Protein AF-A0A2H6G384-F1 (afdb_monomer)

pLDDT: mean 84.12, std 6.52, range [57.28, 90.69]

Nearest PDB structures (foldseek):
  3crc-assembly1_B  TM=2.686E-01  e=6.842E+00  Escherichia coli K-12

Mean predicted aligned error: 6.2 Å

Structure (mmCIF, N/CA/C/O backbone):
data_AF-A0A2H6G384-F1
#
_entry.id   AF-A0A2H6G384-F1
#
loop_
_atom_site.group_PDB
_atom_site.id
_atom_site.type_symbol
_atom_site.label_atom_id
_atom_site.label_alt_id
_atom_site.label_comp_id
_atom_site.label_asym_id
_atom_site.label_entity_id
_atom_site.label_seq_id
_atom_site.pdbx_PDB_ins_code
_atom_site.Cartn_x
_atom_site.Cartn_y
_atom_site.Cartn_z
_atom_site.occupancy
_atom_site.B_iso_or_equiv
_atom_site.auth_seq_id
_atom_site.auth_comp_id
_atom_site.auth_asym_id
_atom_site.auth_atom_id
_atom_site.pdbx_PDB_model_num
ATOM 1 N N . MET A 1 1 ? 0.265 7.175 -8.396 1.00 63.94 1 MET A N 1
ATOM 2 C CA . MET A 1 1 ? 0.119 6.736 -6.987 1.00 63.94 1 MET A CA 1
ATOM 3 C C . MET A 1 1 ? -1.123 5.848 -6.900 1.00 63.94 1 MET A C 1
AT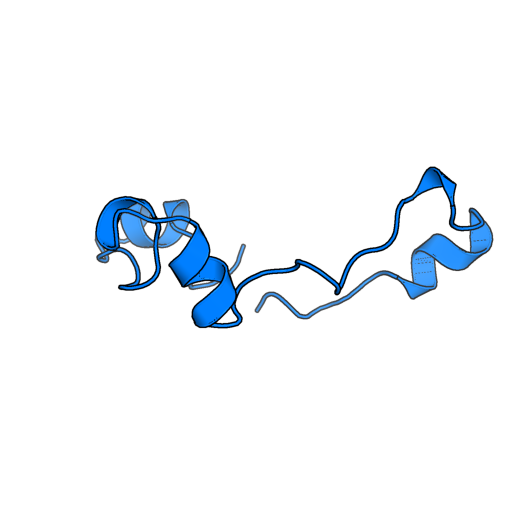OM 5 O O . MET A 1 1 ? -2.122 6.239 -7.496 1.00 63.94 1 MET A O 1
ATOM 9 N N . PRO A 1 2 ? -1.053 4.666 -6.266 1.00 74.56 2 PRO A N 1
ATOM 10 C CA . PRO A 1 2 ? -2.166 3.707 -6.172 1.00 74.56 2 PRO A CA 1
ATOM 11 C C . PRO A 1 2 ? -3.282 4.162 -5.239 1.00 74.56 2 PRO A C 1
ATOM 13 O O . PRO A 1 2 ? -3.022 4.904 -4.287 1.00 74.56 2 PRO A O 1
ATOM 16 N N . ALA A 1 3 ? -4.516 3.723 -5.510 1.00 76.19 3 ALA A N 1
ATOM 17 C CA . ALA A 1 3 ? -5.696 4.013 -4.682 1.00 76.19 3 ALA A CA 1
ATOM 18 C C . ALA A 1 3 ? -5.474 3.646 -3.205 1.00 76.19 3 ALA A C 1
ATOM 20 O O . ALA A 1 3 ? -5.823 4.415 -2.316 1.00 76.19 3 ALA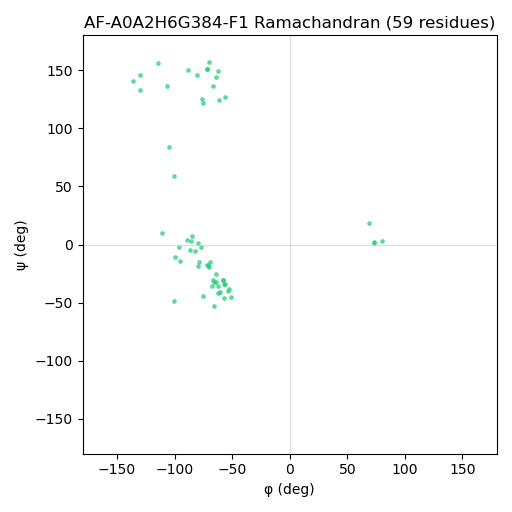 A O 1
ATOM 21 N N . ASP A 1 4 ? -4.777 2.538 -2.954 1.00 78.88 4 ASP A N 1
ATOM 22 C CA . ASP A 1 4 ? -4.471 2.049 -1.610 1.00 78.88 4 ASP A CA 1
ATOM 23 C C . ASP A 1 4 ? -3.220 2.657 -0.963 1.00 78.88 4 ASP A C 1
ATOM 25 O O . ASP A 1 4 ? -2.799 2.226 0.111 1.00 78.88 4 ASP A O 1
ATOM 29 N N . CYS A 1 5 ? -2.601 3.664 -1.587 1.00 82.31 5 CYS A N 1
ATOM 30 C CA . CYS A 1 5 ? -1.447 4.320 -0.987 1.00 82.31 5 CYS A CA 1
ATOM 31 C C . CYS A 1 5 ? -1.836 4.961 0.350 1.00 82.31 5 CYS A C 1
ATOM 33 O O . CYS A 1 5 ? -2.721 5.816 0.400 1.00 82.31 5 CYS A O 1
ATOM 35 N N . ALA A 1 6 ? -1.125 4.598 1.420 1.00 85.00 6 ALA A N 1
ATOM 36 C CA . ALA A 1 6 ? -1.371 5.106 2.766 1.00 85.00 6 ALA A CA 1
ATOM 37 C C . ALA A 1 6 ? -1.432 6.639 2.813 1.00 85.00 6 ALA A C 1
ATOM 39 O O . ALA A 1 6 ? -2.364 7.199 3.379 1.00 85.00 6 ALA A O 1
ATOM 40 N N . TYR A 1 7 ? -0.495 7.322 2.145 1.00 86.50 7 TYR A N 1
ATOM 41 C CA . TYR A 1 7 ? -0.478 8.786 2.078 1.00 86.50 7 TYR A CA 1
ATOM 42 C C . TYR A 1 7 ? -1.730 9.369 1.426 1.00 86.50 7 TYR A C 1
ATOM 44 O O . TYR A 1 7 ? -2.255 10.369 1.906 1.00 86.50 7 TYR A O 1
ATOM 52 N N . ARG A 1 8 ? -2.222 8.741 0.353 1.00 86.25 8 ARG A N 1
ATOM 53 C CA . ARG A 1 8 ? -3.456 9.161 -0.313 1.00 86.25 8 ARG A CA 1
ATOM 54 C C . ARG A 1 8 ? -4.661 8.965 0.599 1.00 86.25 8 ARG A C 1
ATOM 56 O O . ARG A 1 8 ? -5.393 9.918 0.823 1.00 86.25 8 ARG A O 1
ATOM 63 N N . AR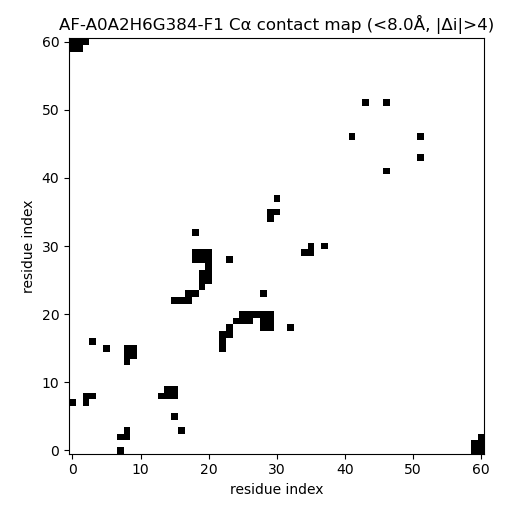G A 1 9 ? -4.833 7.756 1.142 1.00 88.62 9 ARG A N 1
ATOM 64 C CA . ARG A 1 9 ? -5.977 7.420 2.003 1.00 88.62 9 ARG A CA 1
ATOM 65 C C . ARG A 1 9 ? -6.046 8.365 3.201 1.00 88.62 9 ARG A C 1
ATOM 67 O O . ARG A 1 9 ? -7.089 8.959 3.445 1.00 88.62 9 ARG A O 1
ATOM 74 N N . LEU A 1 10 ? -4.908 8.607 3.856 1.00 88.56 10 LEU A N 1
ATOM 75 C CA . LEU A 1 10 ? -4.807 9.557 4.966 1.00 88.56 10 LEU A CA 1
ATOM 76 C C . LEU A 1 10 ? -5.133 10.998 4.542 1.00 88.56 10 LEU A C 1
ATOM 7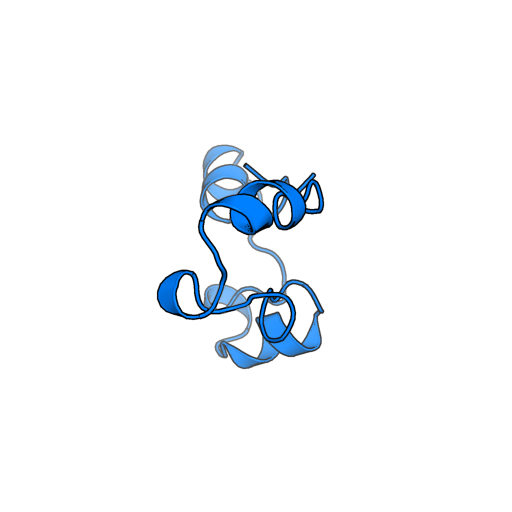8 O O . LEU A 1 10 ? -5.833 11.697 5.271 1.00 88.56 10 LEU A O 1
ATOM 82 N N . ALA A 1 11 ? -4.667 11.444 3.371 1.00 89.31 11 ALA A N 1
ATOM 83 C CA . ALA A 1 11 ? -4.986 12.773 2.847 1.00 89.31 11 ALA A CA 1
ATOM 84 C C . ALA A 1 11 ? -6.478 12.937 2.492 1.00 89.31 11 ALA A C 1
ATOM 86 O O . ALA A 1 11 ? -7.017 14.033 2.617 1.00 89.31 11 ALA A O 1
ATOM 87 N N . GLU A 1 12 ? -7.151 11.859 2.087 1.00 90.69 12 GLU A N 1
ATOM 88 C CA . GLU A 1 12 ? -8.590 11.824 1.790 1.00 90.69 12 GLU A CA 1
ATOM 89 C C . GLU A 1 12 ? -9.465 11.578 3.037 1.00 90.69 12 GLU A C 1
ATOM 91 O O . GLU A 1 12 ? -10.685 11.474 2.921 1.00 90.69 12 GLU A O 1
ATOM 96 N N . GLY A 1 13 ? -8.869 11.478 4.233 1.00 90.56 13 GLY A N 1
ATOM 97 C CA . GLY A 1 13 ? -9.589 11.172 5.476 1.00 90.56 13 GLY A CA 1
ATOM 98 C C . GLY A 1 13 ? -10.132 9.740 5.540 1.00 90.56 13 GLY A C 1
ATOM 99 O O . GLY A 1 13 ? -11.037 9.455 6.321 1.00 90.56 13 GLY A O 1
ATOM 100 N N . GLN A 1 14 ? -9.606 8.845 4.704 1.00 87.75 14 GLN A N 1
ATOM 101 C CA . GLN A 1 14 ? -9.940 7.428 4.689 1.00 87.75 14 GLN A CA 1
ATOM 102 C C . GLN A 1 14 ? -9.044 6.651 5.653 1.00 87.75 14 GLN A C 1
ATOM 104 O O . GLN A 1 14 ? -7.869 6.972 5.848 1.00 87.75 14 GLN A O 1
ATOM 109 N N . ASP A 1 15 ? -9.590 5.566 6.193 1.00 89.75 15 ASP A N 1
ATOM 110 C CA . ASP A 1 15 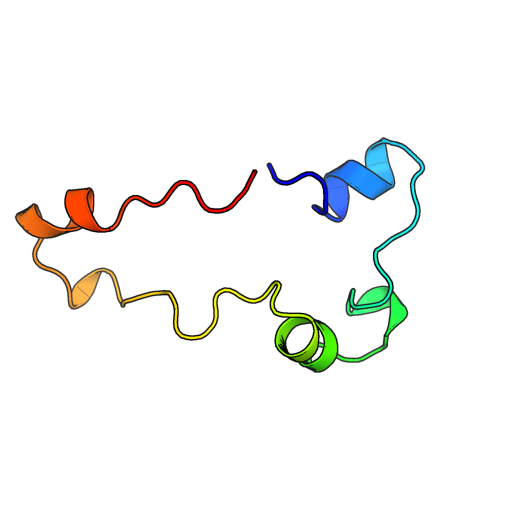? -8.831 4.636 7.019 1.00 89.75 15 ASP A CA 1
ATOM 111 C C . ASP A 1 15 ? -7.817 3.825 6.202 1.00 89.75 15 ASP A C 1
ATOM 113 O O . ASP A 1 15 ? -7.961 3.636 4.983 1.00 89.75 15 ASP A O 1
ATOM 117 N N . LEU A 1 16 ? -6.789 3.327 6.890 1.00 88.31 16 LEU A N 1
ATOM 118 C CA . LEU A 1 16 ? -5.781 2.451 6.299 1.00 88.31 16 LEU A CA 1
ATOM 119 C C . LEU A 1 16 ? -6.380 1.067 6.022 1.00 88.31 16 LEU A C 1
ATOM 121 O O . LEU A 1 16 ? -7.290 0.603 6.707 1.00 88.31 16 LEU A O 1
ATOM 125 N N . ALA A 1 17 ? -5.862 0.383 5.003 1.00 87.31 17 ALA A N 1
ATOM 126 C CA . ALA A 1 17 ? -6.287 -0.981 4.721 1.00 87.31 17 ALA A CA 1
ATOM 127 C C . ALA A 1 17 ? -5.947 -1.919 5.896 1.00 87.31 17 ALA A C 1
ATOM 129 O O . ALA A 1 17 ? -4.936 -1.736 6.572 1.00 87.31 17 ALA A O 1
ATOM 130 N N . TRP A 1 18 ? -6.758 -2.958 6.113 1.00 88.50 18 TRP A N 1
ATOM 131 C CA . TRP A 1 18 ? -6.594 -3.890 7.241 1.00 88.50 18 TRP A CA 1
ATOM 132 C C . TRP A 1 18 ? -5.222 -4.586 7.269 1.00 88.50 18 TRP A C 1
ATOM 134 O O . TRP A 1 18 ? -4.707 -4.906 8.335 1.00 88.50 18 TRP A O 1
ATOM 144 N N . TRP A 1 19 ? -4.626 -4.805 6.094 1.00 88.81 19 TRP A N 1
ATOM 145 C CA . TRP A 1 19 ? -3.316 -5.433 5.926 1.00 88.81 19 TRP A CA 1
ATOM 146 C C . TRP A 1 19 ? -2.150 -4.460 6.126 1.00 88.81 19 TRP A C 1
ATOM 148 O O . TRP A 1 19 ? -0.992 -4.877 6.063 1.00 88.81 19 TRP A O 1
ATOM 158 N N . HIS A 1 20 ? -2.423 -3.167 6.318 1.00 88.31 20 HIS A N 1
ATOM 159 C CA . HIS A 1 20 ? -1.391 -2.154 6.476 1.00 88.31 20 HIS A CA 1
ATOM 160 C C . HIS A 1 20 ? -0.625 -2.382 7.793 1.00 88.31 20 HIS A C 1
ATOM 162 O O . HIS A 1 20 ? -1.278 -2.562 8.819 1.00 88.31 20 HIS A O 1
ATOM 168 N N . PRO A 1 21 ? 0.722 -2.294 7.833 1.00 89.50 21 PRO A N 1
ATOM 169 C CA . PRO A 1 21 ? 1.506 -2.644 9.028 1.00 89.50 21 PRO A CA 1
ATOM 170 C C . PRO A 1 21 ? 1.136 -1.848 10.285 1.00 89.50 21 PRO A C 1
ATOM 172 O O . PRO A 1 21 ? 1.227 -2.351 11.399 1.00 89.50 21 PRO A O 1
ATOM 175 N N . LEU A 1 22 ? 0.693 -0.600 10.104 1.00 86.81 22 LEU A N 1
ATOM 176 C CA . LEU A 1 22 ? 0.213 0.256 11.197 1.00 86.81 22 LEU A CA 1
ATOM 177 C C . LEU A 1 22 ? -1.133 -0.199 11.792 1.00 86.81 22 LEU A C 1
ATOM 179 O O . LEU A 1 22 ? -1.464 0.211 12.898 1.00 86.81 22 LEU A O 1
ATOM 183 N N . VAL A 1 23 ? -1.900 -1.014 11.064 1.00 88.62 23 VAL A N 1
ATOM 184 C CA . VAL A 1 23 ? -3.199 -1.569 11.481 1.00 88.62 23 VAL A CA 1
ATOM 185 C C . VAL A 1 23 ? -3.033 -3.007 11.965 1.00 88.62 23 VAL A C 1
ATOM 187 O O . VAL A 1 23 ? -3.505 -3.356 13.042 1.00 88.62 23 VAL A O 1
ATOM 190 N N . SER A 1 24 ? -2.343 -3.842 11.187 1.00 88.44 24 SER A N 1
ATOM 191 C CA . SER A 1 24 ? -2.143 -5.263 11.484 1.00 88.44 24 SER A CA 1
ATOM 192 C C . SER A 1 24 ? -1.047 -5.538 12.517 1.00 88.44 24 SER A C 1
ATOM 194 O O . SER A 1 24 ? -0.983 -6.636 13.065 1.00 88.44 24 SER A O 1
ATOM 196 N N . GLY A 1 25 ? -0.149 -4.577 12.755 1.00 87.75 25 GLY A N 1
ATOM 197 C CA . GLY A 1 25 ? 1.017 -4.735 13.625 1.00 87.75 25 GLY A CA 1
ATOM 198 C C . GLY A 1 25 ? 2.135 -5.609 13.043 1.00 87.75 25 GLY A C 1
ATOM 199 O O . GLY A 1 25 ? 3.142 -5.816 13.716 1.00 87.75 25 GLY A O 1
ATOM 200 N N . SER A 1 26 ? 1.993 -6.109 11.810 1.00 89.38 26 SER A N 1
ATOM 201 C CA . SER A 1 26 ? 3.001 -6.933 11.136 1.00 89.38 26 SER A CA 1
ATOM 202 C C . SER A 1 26 ? 3.179 -6.509 9.681 1.00 89.38 26 SER A C 1
ATOM 204 O O . SER A 1 26 ? 2.217 -6.213 8.978 1.00 89.38 26 SER A O 1
ATOM 206 N N . SER A 1 27 ? 4.421 -6.500 9.199 1.00 86.94 27 SER A N 1
ATOM 207 C CA . SER A 1 27 ? 4.707 -6.327 7.771 1.00 86.94 27 SER A CA 1
ATOM 208 C C . SER A 1 27 ? 4.339 -7.564 6.948 1.00 86.94 27 SER A C 1
ATOM 210 O O . SER A 1 27 ? 4.179 -7.457 5.732 1.00 86.94 27 SER A O 1
ATOM 212 N N . GLU A 1 28 ? 4.160 -8.723 7.590 1.00 88.44 28 GLU A N 1
ATOM 213 C CA . GLU A 1 28 ? 3.804 -9.971 6.911 1.00 88.44 28 GLU A CA 1
ATOM 214 C C . GLU A 1 28 ? 2.426 -9.903 6.252 1.00 88.44 28 GLU A C 1
ATOM 216 O O . GLU A 1 28 ? 2.259 -10.402 5.139 1.00 88.44 28 GLU A O 1
ATOM 221 N N . THR A 1 29 ? 1.485 -9.152 6.828 1.00 87.31 29 THR A N 1
ATOM 222 C CA . THR A 1 29 ? 0.129 -9.012 6.277 1.00 87.31 29 THR A CA 1
ATOM 223 C C . THR A 1 29 ? 0.096 -8.334 4.906 1.00 87.31 29 THR A C 1
ATOM 225 O O . THR A 1 29 ? -0.808 -8.581 4.108 1.00 87.31 29 THR A O 1
ATOM 228 N N . VAL A 1 30 ? 1.101 -7.514 4.578 1.00 87.38 30 VAL A N 1
ATOM 229 C CA . VAL A 1 30 ? 1.280 -6.922 3.236 1.00 87.38 30 VAL A CA 1
ATOM 230 C C . VAL A 1 30 ? 1.617 -8.008 2.207 1.00 87.38 30 VAL A C 1
ATOM 232 O O . VAL A 1 30 ? 1.195 -7.946 1.053 1.00 87.38 30 VAL A O 1
ATOM 235 N N . HIS A 1 31 ? 2.380 -9.022 2.616 1.00 87.31 31 HIS A N 1
ATOM 236 C CA . HIS A 1 31 ? 2.705 -10.163 1.767 1.00 87.31 31 HIS A CA 1
ATOM 237 C C . HIS A 1 31 ? 1.510 -11.111 1.638 1.00 87.31 31 HIS A C 1
ATOM 239 O O . HIS A 1 31 ? 1.181 -11.511 0.523 1.00 87.31 31 HIS A O 1
ATOM 245 N N . GLU A 1 32 ? 0.823 -11.406 2.743 1.00 86.94 32 GLU A N 1
ATOM 246 C CA . GLU A 1 32 ? -0.357 -12.284 2.765 1.00 86.94 32 GLU A CA 1
ATOM 247 C C . GLU A 1 32 ? -1.523 -11.734 1.932 1.00 86.94 32 GLU A C 1
ATOM 249 O O . GLU A 1 32 ? -2.221 -12.489 1.261 1.00 86.94 32 GLU A O 1
ATOM 254 N N . SER A 1 33 ? -1.711 -10.411 1.917 1.00 84.62 33 SER A N 1
ATOM 255 C CA . SER A 1 33 ? -2.753 -9.743 1.121 1.00 84.62 33 SER A CA 1
ATOM 256 C C . SER A 1 33 ? -2.423 -9.625 -0.373 1.00 84.62 33 SER A C 1
ATOM 258 O O . SER A 1 33 ? -3.242 -9.125 -1.143 1.00 84.62 33 SER A O 1
ATOM 260 N N . GLY A 1 34 ? -1.240 -10.072 -0.811 1.00 82.44 34 GLY A N 1
ATOM 261 C CA . GLY A 1 34 ? -0.841 -10.076 -2.223 1.00 82.44 34 GLY A CA 1
ATOM 262 C C . GLY A 1 34 ? -0.503 -8.699 -2.809 1.00 82.44 34 GLY A C 1
ATOM 263 O O . GLY A 1 34 ? -0.129 -8.610 -3.980 1.00 82.44 34 GLY A O 1
ATOM 264 N N . VAL A 1 35 ? -0.567 -7.635 -2.001 1.00 81.25 35 VAL A N 1
ATOM 265 C CA . VAL A 1 35 ? -0.219 -6.255 -2.395 1.00 81.25 35 VAL A CA 1
ATOM 266 C C . VAL A 1 35 ? 1.294 -5.996 -2.387 1.00 81.25 35 VAL A C 1
ATOM 268 O O . VAL A 1 35 ? 1.753 -4.895 -2.682 1.00 81.25 35 VAL A O 1
ATOM 271 N N . SER A 1 36 ? 2.094 -7.015 -2.065 1.00 84.25 36 SER A N 1
ATOM 272 C CA . SER A 1 36 ? 3.551 -6.954 -2.118 1.00 84.25 36 SER A CA 1
ATOM 273 C C . SER A 1 36 ? 4.109 -7.144 -3.535 1.00 84.25 36 SER A C 1
ATOM 275 O O . SER A 1 36 ? 3.621 -7.946 -4.336 1.00 84.25 36 SER A O 1
ATOM 277 N N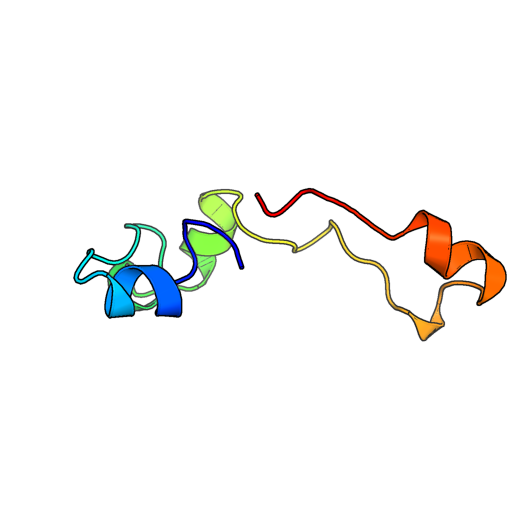 . VAL A 1 37 ? 5.210 -6.441 -3.806 1.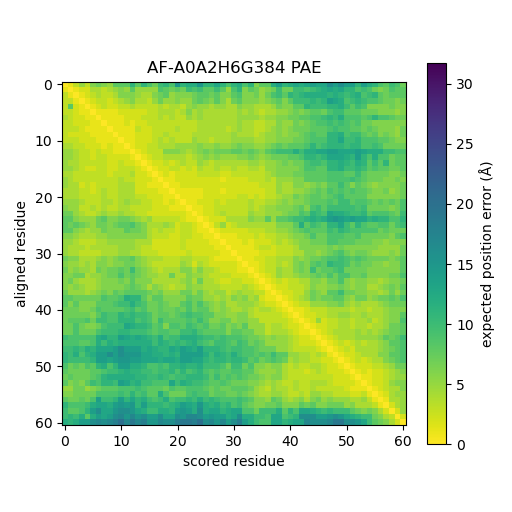00 82.31 37 VAL A N 1
ATOM 278 C CA . VAL A 1 37 ? 6.051 -6.593 -5.010 1.00 82.31 37 VAL A CA 1
ATOM 279 C C . VAL A 1 37 ? 7.120 -7.660 -4.878 1.00 82.31 37 VAL A C 1
ATOM 281 O O . VAL A 1 37 ? 7.867 -7.916 -5.820 1.00 82.31 37 VAL A O 1
ATOM 284 N N . ARG A 1 38 ? 7.245 -8.262 -3.693 1.00 83.50 38 ARG A N 1
ATOM 285 C CA . ARG A 1 38 ? 8.255 -9.282 -3.432 1.00 83.50 38 ARG A CA 1
ATOM 286 C C . ARG A 1 38 ? 8.109 -10.417 -4.450 1.00 83.50 38 ARG A C 1
ATOM 288 O O . ARG A 1 38 ? 7.025 -10.968 -4.608 1.00 83.50 38 ARG A O 1
ATOM 295 N N . GLY A 1 39 ? 9.207 -10.753 -5.125 1.00 80.94 39 GLY A N 1
ATOM 296 C CA . GLY A 1 39 ? 9.232 -11.780 -6.172 1.00 80.94 39 GLY A CA 1
ATOM 297 C C . GLY A 1 39 ? 8.730 -11.321 -7.547 1.00 80.94 39 GLY A C 1
ATOM 298 O O . GLY A 1 39 ? 8.678 -12.137 -8.457 1.00 80.94 39 GLY A O 1
ATOM 299 N N . LYS A 1 40 ? 8.379 -10.039 -7.710 1.00 80.31 40 LYS A N 1
ATOM 300 C CA . LYS A 1 40 ? 7.977 -9.426 -8.991 1.00 80.31 40 LYS A CA 1
ATOM 301 C C . LYS A 1 40 ? 9.008 -8.418 -9.516 1.00 80.31 40 LYS A C 1
ATOM 303 O O . LYS A 1 40 ? 8.704 -7.661 -10.428 1.00 80.31 40 LYS A O 1
ATOM 308 N N . VAL A 1 41 ? 10.193 -8.367 -8.906 1.00 86.88 41 VAL A N 1
ATOM 309 C CA . VAL A 1 41 ? 11.250 -7.396 -9.215 1.00 86.88 41 VAL A CA 1
ATOM 310 C C . VAL A 1 41 ? 12.579 -8.107 -9.433 1.00 86.88 41 VAL A C 1
ATOM 312 O O . VAL A 1 41 ? 12.858 -9.113 -8.778 1.00 86.88 41 VAL A O 1
ATOM 315 N N . VAL A 1 42 ? 13.379 -7.557 -10.341 1.00 85.31 42 VAL A N 1
ATOM 316 C CA . VAL A 1 42 ? 14.752 -7.972 -10.650 1.00 85.31 42 VAL A CA 1
ATOM 317 C C . VAL A 1 42 ? 15.718 -6.856 -10.254 1.00 85.31 42 VAL A C 1
ATOM 319 O O . VAL A 1 42 ? 15.311 -5.700 -10.117 1.00 85.31 42 VAL A O 1
ATOM 322 N N . ILE A 1 43 ? 16.981 -7.201 -10.004 1.00 86.56 43 ILE A N 1
ATOM 323 C CA . ILE A 1 43 ? 18.012 -6.218 -9.665 1.00 86.56 43 ILE A CA 1
ATOM 324 C C . ILE A 1 43 ? 18.428 -5.502 -10.949 1.00 86.56 43 ILE A C 1
ATOM 326 O O . ILE A 1 43 ? 18.849 -6.150 -11.897 1.00 86.56 43 ILE A O 1
ATOM 330 N N . GLU A 1 44 ? 18.355 -4.170 -10.960 1.00 84.38 44 GLU A N 1
ATOM 331 C CA . GLU A 1 44 ? 18.700 -3.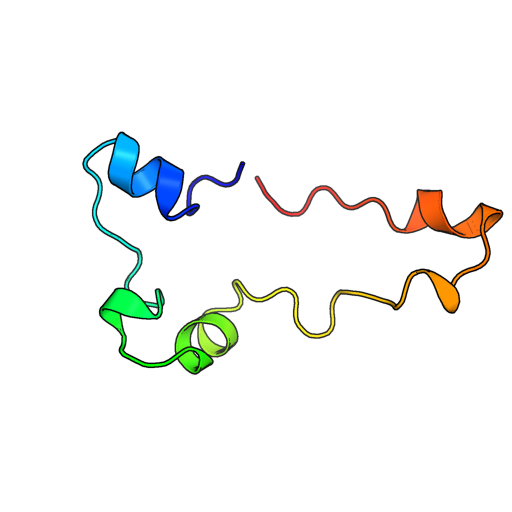346 -12.131 1.00 84.38 44 GLU A CA 1
ATOM 332 C C . GLU A 1 44 ? 20.106 -3.650 -12.674 1.00 84.38 44 GLU A C 1
ATOM 334 O O . GLU A 1 44 ? 20.295 -3.757 -13.874 1.00 84.38 44 GLU A O 1
ATOM 339 N N . THR A 1 45 ? 21.089 -3.863 -11.795 1.00 87.12 45 THR A N 1
ATOM 340 C CA . THR A 1 45 ? 22.483 -4.170 -12.171 1.00 87.12 45 THR A CA 1
ATOM 341 C C . THR A 1 45 ? 22.667 -5.559 -12.796 1.00 87.12 45 THR A C 1
ATOM 343 O O . THR A 1 45 ? 23.722 -5.836 -13.360 1.00 87.12 45 THR A O 1
ATOM 346 N N . GLU A 1 46 ? 21.682 -6.447 -12.659 1.00 86.50 46 GLU A N 1
ATOM 347 C CA . GLU A 1 46 ? 21.696 -7.789 -13.255 1.00 86.50 46 GLU A CA 1
ATOM 348 C C . GLU A 1 46 ? 20.942 -7.847 -14.592 1.00 86.50 46 GLU A C 1
ATOM 350 O O . GLU A 1 46 ? 20.914 -8.902 -15.223 1.00 86.50 46 GLU A O 1
ATOM 355 N N . VAL A 1 47 ? 20.343 -6.732 -15.022 1.00 85.94 47 VAL A N 1
ATOM 356 C CA . VAL A 1 47 ? 19.619 -6.597 -16.289 1.00 85.94 47 VAL A CA 1
ATOM 357 C C . VAL A 1 47 ? 20.465 -5.767 -17.248 1.00 85.94 47 VAL A C 1
ATOM 359 O O . VAL A 1 47 ? 21.058 -4.761 -16.852 1.00 85.94 47 VAL A O 1
ATOM 362 N N . ASP A 1 48 ? 20.544 -6.192 -18.507 1.00 87.31 48 ASP A N 1
ATOM 363 C CA . ASP A 1 48 ? 21.227 -5.416 -19.537 1.00 87.31 48 ASP A CA 1
ATOM 364 C C . ASP A 1 48 ? 20.509 -4.075 -19.771 1.00 87.31 48 ASP A C 1
ATOM 366 O O . ASP A 1 48 ? 19.281 -3.992 -19.692 1.00 87.31 48 ASP A O 1
ATOM 370 N N . SER A 1 49 ? 21.261 -3.006 -20.053 1.00 82.50 49 SER A N 1
ATOM 371 C CA . SER A 1 49 ? 20.689 -1.666 -20.229 1.00 82.50 49 SER A CA 1
ATOM 372 C C . SER A 1 49 ? 19.605 -1.615 -21.301 1.00 82.50 49 SER A C 1
ATOM 374 O O . SER A 1 49 ? 18.645 -0.860 -21.154 1.00 82.50 49 SER A O 1
ATOM 376 N N . ASP A 1 50 ? 19.746 -2.426 -22.348 1.00 86.56 50 ASP A N 1
ATOM 377 C CA . ASP A 1 50 ? 18.821 -2.485 -23.473 1.00 86.56 50 ASP A CA 1
ATOM 378 C C . ASP A 1 50 ? 17.544 -3.293 -23.151 1.00 86.56 50 ASP A C 1
ATOM 380 O O . ASP A 1 50 ? 16.542 -3.166 -23.851 1.00 86.56 50 ASP A O 1
ATOM 384 N N . GLU A 1 51 ? 17.538 -4.082 -22.068 1.00 85.19 51 GLU A N 1
ATOM 385 C CA . GLU A 1 51 ? 16.384 -4.878 -21.615 1.00 85.19 51 GLU A CA 1
ATOM 386 C C . GLU A 1 51 ? 15.548 -4.166 -20.536 1.00 85.19 51 GLU A C 1
ATOM 388 O O . GLU A 1 51 ? 14.408 -4.552 -20.275 1.00 85.19 51 GLU A O 1
ATOM 393 N N . LEU A 1 52 ? 16.068 -3.097 -19.919 1.00 84.81 52 LEU A N 1
ATOM 394 C CA . LEU A 1 52 ? 15.387 -2.366 -18.839 1.00 84.81 52 LEU A CA 1
ATOM 395 C C . LEU A 1 52 ? 13.999 -1.839 -19.236 1.00 84.81 52 LEU A C 1
ATOM 397 O O . LEU A 1 52 ? 13.094 -1.798 -18.400 1.00 84.81 52 LEU A O 1
ATOM 401 N N . GLU A 1 53 ? 13.815 -1.448 -20.498 1.00 85.44 53 GLU A N 1
ATOM 402 C CA . GLU A 1 53 ? 12.535 -0.937 -21.007 1.00 85.44 53 GLU A CA 1
ATOM 403 C C . GLU A 1 53 ? 11.430 -2.009 -21.001 1.00 85.44 53 GLU A C 1
ATOM 405 O O . GLU A 1 53 ? 10.269 -1.693 -20.729 1.00 85.44 53 GLU A O 1
ATOM 410 N N . ASP A 1 54 ? 11.785 -3.282 -21.200 1.00 86.12 54 ASP A N 1
ATOM 411 C CA . ASP A 1 54 ? 10.855 -4.422 -21.175 1.00 86.12 54 ASP A CA 1
ATOM 412 C C . ASP A 1 54 ? 10.354 -4.736 -19.748 1.00 86.12 54 ASP A C 1
ATOM 414 O O . ASP A 1 54 ? 9.317 -5.374 -19.553 1.00 86.12 54 ASP A O 1
ATOM 418 N N . HIS A 1 55 ? 11.048 -4.232 -18.722 1.00 83.06 55 HIS A N 1
ATOM 419 C CA . HIS A 1 55 ? 10.671 -4.384 -17.314 1.00 83.06 55 HIS A CA 1
ATOM 420 C C . HIS A 1 55 ? 9.738 -3.273 -16.791 1.00 83.06 55 HIS A C 1
ATOM 422 O O . HIS A 1 55 ? 9.378 -3.274 -15.607 1.00 83.06 55 HIS A O 1
ATOM 428 N N . ILE A 1 56 ? 9.301 -2.334 -17.640 1.00 84.31 56 ILE A N 1
ATOM 429 C CA . ILE A 1 56 ? 8.326 -1.298 -17.271 1.00 84.31 56 ILE A CA 1
ATOM 430 C C . ILE A 1 56 ? 6.921 -1.914 -17.187 1.00 84.31 56 ILE A C 1
ATOM 432 O O . ILE A 1 56 ? 6.390 -2.451 -18.155 1.00 84.31 56 ILE A O 1
ATOM 436 N N . VAL A 1 57 ? 6.274 -1.805 -16.023 1.00 81.19 57 VAL A N 1
ATOM 437 C CA . VAL A 1 57 ? 5.010 -2.502 -15.725 1.00 81.19 57 VAL A CA 1
ATOM 438 C C . VAL A 1 57 ? 3.925 -1.556 -15.166 1.00 81.19 57 VAL A C 1
ATOM 440 O O . VAL A 1 57 ? 4.171 -0.811 -14.218 1.00 81.19 57 VAL A O 1
ATOM 443 N N . ASP A 1 58 ? 2.691 -1.636 -15.692 1.00 76.94 58 ASP A N 1
ATOM 444 C CA . ASP A 1 58 ? 1.497 -0.852 -15.274 1.00 76.94 58 ASP A CA 1
ATOM 445 C C . ASP A 1 58 ? 0.564 -1.672 -14.356 1.00 76.94 58 ASP A C 1
ATOM 447 O O . ASP A 1 58 ? -0.583 -1.972 -14.671 1.00 76.94 58 ASP A O 1
ATOM 451 N N . TRP A 1 59 ? 1.075 -2.141 -13.220 1.00 71.56 59 TRP A N 1
ATOM 452 C CA . TRP A 1 59 ? 0.337 -3.010 -12.281 1.00 71.56 59 TRP A CA 1
ATOM 453 C C . TRP A 1 59 ? -0.246 -2.239 -11.089 1.00 71.56 59 TRP A C 1
ATOM 455 O O . TRP A 1 59 ? -1.048 -2.773 -10.326 1.00 71.56 59 TRP A O 1
ATOM 465 N N . VAL A 1 60 ? 0.149 -0.976 -10.927 1.00 62.03 60 VAL A N 1
ATOM 466 C CA . VAL A 1 60 ? -0.238 -0.108 -9.813 1.00 62.03 60 VAL A CA 1
ATOM 467 C C . VAL A 1 60 ? -1.275 0.897 -10.312 1.00 62.03 60 VAL A C 1
ATOM 469 O O . VAL A 1 60 ? -0.917 2.016 -10.683 1.00 62.03 60 VAL A O 1
ATOM 472 N N . ARG A 1 61 ? -2.550 0.497 -10.344 1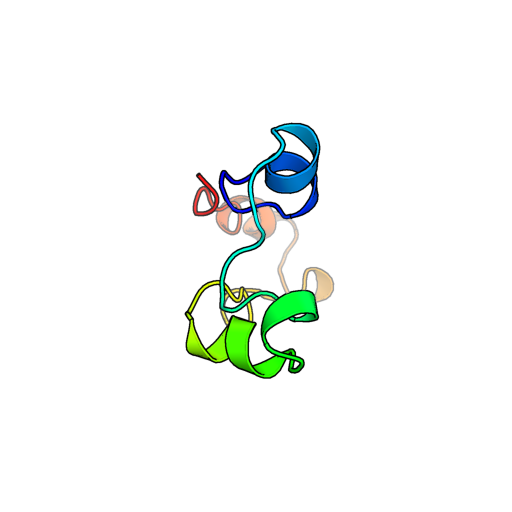.00 57.28 61 ARG A N 1
ATOM 473 C CA . ARG A 1 61 ? -3.660 1.371 -10.759 1.00 57.28 61 ARG A CA 1
ATOM 474 C C . ARG A 1 61 ? -4.382 2.007 -9.570 1.00 57.28 61 ARG A C 1
ATOM 476 O O . ARG A 1 61 ? -4.510 1.350 -8.514 1.00 57.28 61 ARG A O 1
#

Sequence (61 aa):
MPADCAYRRLAEGQDLAWWHPLVSGSSETVHESGVSVRGKVVIETEVDSDELEDHIVDWVR

Foldseek 3Di:
DAPQPPVNCVVVVHDHDCLDCVNVVDVVSCVVVVVDCVPVDDDPVVDDPVCVVVSDDDPRD

Secondary structure (DSSP, 8-state):
--TT-HHHHHHTTPPPPTTSHHHHS-SHHHHHTT---TTS---GGGS-TTTGGGG------

Solvent-accessible surface area (backbone atoms only — not comparable to full-atom values): 4063 Å² total; per-residue (Å²): 132,37,73,83,34,64,71,55,26,54,75,72,74,42,77,76,57,72,42,35,42,93,68,56,74,35,71,62,39,34,53,76,69,62,78,48,63,81,93,76,70,79,60,70,91,79,48,57,83,88,52,54,71,78,69,66,76,95,81,74,98

Radius of gyration: 14.94 Å; Cα contacts (8 Å, |Δi|>4): 42; chains: 1; bounding box: 32×25×37 Å